Protein AF-A0A932BW17-F1 (afdb_monomer_lite)

Sequence (165 aa):
MRAAWHRPDLRADIAALPWLLRTRAFLVPLALVVVGAGALTLAPDNPAAGLFFQLMVLPPAMAPIFITGFFAKRASYLLGLIIAVIDVAGYAVFVYSALPALSVDPVTATRQQELLASAVAVGPLSGIFFAAGAAWYRRFLSYSSAQRARSRGAERPKTKRTSRS

Secondary structure (DSSP, 8-state):
-GGG-----HHHHHHTHHHHTTSHHHHHHHHHHHHHHHHHHH-TT-HHHHHHHHHHTSSS-HHHHHHHHHH-SS-HHHHHHHHHHHHHHHHHHHHHHTHHHH-SS---HHHHHHHHHHHHHHHHHHHHHHHHHHHHHHHHHHHHHHHHHHHHHHSS---------

Radius of gyration: 22.51 Å; chains: 1; bounding box: 81×25×58 Å

Structure (mmCIF, N/CA/C/O backbone):
data_AF-A0A932BW17-F1
#
_e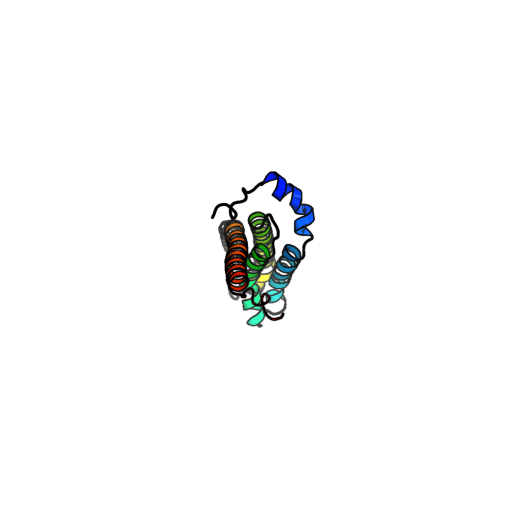ntry.id   AF-A0A932BW17-F1
#
loop_
_atom_site.group_PDB
_atom_site.id
_atom_site.type_symbol
_atom_site.label_atom_id
_atom_site.label_alt_id
_atom_site.label_comp_id
_atom_site.label_asym_id
_atom_site.label_entity_id
_atom_site.label_seq_id
_atom_site.pdbx_PDB_ins_code
_atom_site.Cartn_x
_atom_site.Cartn_y
_atom_site.Cartn_z
_atom_site.occupancy
_atom_site.B_iso_or_equiv
_atom_site.auth_seq_id
_atom_site.auth_comp_id
_atom_site.auth_asym_id
_atom_site.auth_atom_id
_atom_site.pdbx_PDB_model_num
ATOM 1 N N . MET A 1 1 ? -19.721 11.868 25.202 1.00 47.72 1 MET A N 1
ATOM 2 C CA . MET A 1 1 ? -18.658 11.566 24.209 1.00 47.72 1 MET A CA 1
ATOM 3 C C . MET A 1 1 ? -17.490 10.703 24.735 1.00 47.72 1 MET A C 1
ATOM 5 O O . MET A 1 1 ? -16.619 10.368 23.946 1.00 47.72 1 MET A O 1
ATOM 9 N N . ARG A 1 2 ? -17.446 10.267 26.010 1.00 42.88 2 ARG A N 1
ATOM 10 C CA . ARG A 1 2 ? -16.246 9.615 26.601 1.00 42.88 2 ARG A CA 1
ATOM 11 C C . ARG A 1 2 ? -15.896 8.201 26.076 1.00 42.88 2 ARG A C 1
ATOM 13 O O . ARG A 1 2 ? -14.799 7.733 26.334 1.00 42.88 2 ARG A O 1
ATOM 20 N N . ALA A 1 3 ? -16.785 7.527 25.340 1.00 48.62 3 ALA A N 1
ATOM 21 C CA . ALA A 1 3 ? -16.620 6.116 24.950 1.00 48.62 3 ALA A CA 1
ATOM 22 C C . ALA A 1 3 ? -15.826 5.860 23.646 1.00 48.62 3 ALA A C 1
ATOM 24 O O . ALA A 1 3 ? -15.599 4.705 23.304 1.00 48.62 3 ALA A O 1
ATOM 25 N N . ALA A 1 4 ? -15.435 6.901 22.900 1.00 50.28 4 ALA A N 1
ATOM 26 C CA . ALA A 1 4 ? -14.796 6.749 21.583 1.00 50.28 4 ALA A CA 1
ATOM 27 C C . ALA A 1 4 ? -13.253 6.661 21.623 1.00 50.28 4 ALA A C 1
ATOM 29 O O . ALA A 1 4 ? -12.636 6.247 20.639 1.00 50.28 4 ALA A O 1
ATOM 30 N N . TRP A 1 5 ? -12.635 7.046 22.745 1.00 46.34 5 TRP A N 1
ATOM 31 C CA . TRP A 1 5 ? -11.183 7.158 22.912 1.00 46.34 5 TRP A CA 1
ATOM 32 C C . TRP A 1 5 ? -10.613 5.982 23.717 1.00 46.34 5 TRP A C 1
ATOM 34 O O . TRP A 1 5 ? -10.457 6.056 24.933 1.00 46.34 5 TRP A O 1
ATOM 44 N N . HIS A 1 6 ? -10.270 4.900 23.021 1.00 59.03 6 HIS A N 1
ATOM 45 C CA . HIS A 1 6 ? -9.327 3.898 23.528 1.00 59.03 6 HIS A CA 1
ATOM 46 C C . HIS A 1 6 ? -7.906 4.373 23.185 1.00 59.03 6 HIS A C 1
ATOM 48 O O . HIS A 1 6 ? -7.668 4.788 22.048 1.00 59.03 6 HIS A O 1
ATOM 54 N N . ARG A 1 7 ? -6.982 4.366 24.156 1.00 65.44 7 ARG A N 1
ATOM 55 C CA . ARG A 1 7 ? -5.586 4.771 23.922 1.00 65.44 7 ARG A CA 1
ATOM 56 C C . ARG A 1 7 ? -4.899 3.758 22.981 1.00 65.44 7 ARG A C 1
ATOM 58 O O . ARG A 1 7 ? -5.223 2.575 23.058 1.00 65.44 7 ARG A O 1
ATOM 65 N N . PRO A 1 8 ? -3.979 4.178 22.091 1.00 68.75 8 PRO A N 1
ATOM 66 C CA . PRO A 1 8 ? -3.221 3.240 21.262 1.00 68.75 8 PRO A CA 1
ATOM 67 C C . PRO A 1 8 ? -2.224 2.431 22.105 1.00 68.75 8 PRO A C 1
ATOM 69 O O . PRO A 1 8 ? -1.104 2.868 22.360 1.00 68.75 8 PRO A O 1
ATOM 72 N N . ASP A 1 9 ? -2.625 1.236 22.540 1.00 82.62 9 ASP A N 1
ATOM 73 C CA . ASP A 1 9 ? -1.757 0.308 23.276 1.00 82.62 9 ASP A CA 1
ATOM 74 C C . ASP A 1 9 ? -0.761 -0.382 22.324 1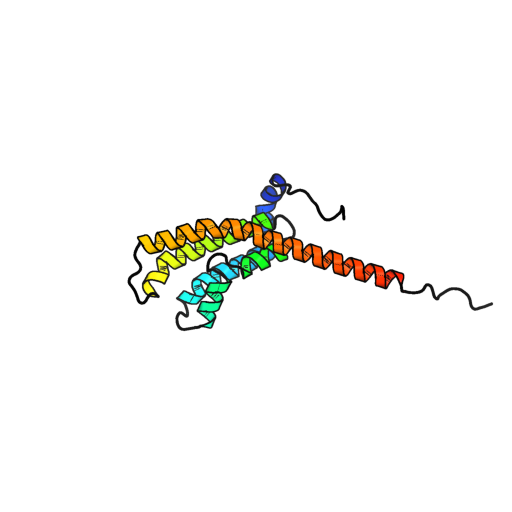.00 82.62 9 ASP A C 1
ATOM 76 O O . ASP A 1 9 ? -0.876 -1.577 22.031 1.00 82.62 9 ASP A O 1
ATOM 80 N N . LEU A 1 10 ? 0.225 0.393 21.846 1.00 82.94 10 LEU A N 1
ATOM 81 C CA . LEU A 1 10 ? 1.235 0.024 20.840 1.00 82.94 10 LEU A CA 1
ATOM 82 C C . LEU A 1 10 ? 1.839 -1.367 21.077 1.00 82.94 10 LEU A C 1
ATOM 84 O O . LEU A 1 10 ? 1.854 -2.197 20.174 1.00 82.94 10 LEU A O 1
ATOM 88 N N . ARG A 1 11 ? 2.283 -1.658 22.310 1.00 84.62 11 ARG A N 1
ATOM 89 C CA . ARG A 1 11 ? 2.881 -2.958 22.678 1.00 84.62 11 ARG A CA 1
ATOM 90 C C . ARG A 1 11 ? 1.929 -4.127 22.411 1.00 84.62 11 ARG A C 1
ATOM 92 O O . ARG A 1 11 ? 2.342 -5.149 21.873 1.00 84.62 11 ARG A O 1
ATOM 99 N N . ALA A 1 12 ? 0.651 -3.963 22.745 1.00 84.38 12 ALA A N 1
ATOM 100 C CA . ALA A 1 12 ? -0.368 -4.983 22.533 1.00 84.38 12 ALA A CA 1
ATOM 101 C C . ALA A 1 12 ? -0.894 -5.008 21.087 1.00 84.38 12 ALA A C 1
ATOM 103 O O . ALA A 1 12 ? -1.415 -6.031 20.654 1.00 84.38 12 ALA A O 1
ATOM 104 N N . ASP A 1 13 ? -0.839 -3.905 20.330 1.00 85.00 13 ASP A N 1
ATOM 105 C CA . ASP A 1 13 ? -1.143 -3.904 18.887 1.00 85.00 13 ASP A CA 1
ATOM 106 C C . ASP A 1 13 ? -0.025 -4.594 18.078 1.00 85.00 13 ASP A C 1
ATOM 108 O O . ASP A 1 13 ? -0.337 -5.424 17.226 1.00 85.00 13 ASP A O 1
ATOM 112 N N . ILE A 1 14 ? 1.250 -4.388 18.437 1.00 87.06 14 ILE A N 1
ATOM 113 C CA . ILE A 1 14 ? 2.404 -5.130 17.896 1.00 87.06 14 ILE A CA 1
ATOM 114 C C . ILE A 1 14 ? 2.309 -6.624 18.242 1.00 87.06 14 ILE A C 1
ATOM 116 O O . ILE A 1 14 ? 2.411 -7.461 17.350 1.00 87.06 14 ILE A O 1
ATOM 120 N N . ALA A 1 15 ? 2.032 -6.985 19.502 1.00 89.44 15 ALA A N 1
ATOM 121 C CA . ALA A 1 15 ? 1.870 -8.389 19.903 1.00 89.44 15 ALA A CA 1
ATOM 122 C C . ALA A 1 15 ? 0.717 -9.114 19.171 1.00 89.44 15 ALA A C 1
ATOM 124 O O . ALA A 1 15 ? 0.739 -10.335 19.031 1.00 89.44 15 ALA A O 1
ATOM 125 N N . ALA A 1 16 ? -0.280 -8.375 18.669 1.00 87.62 16 ALA A N 1
ATOM 126 C CA . ALA A 1 16 ? -1.393 -8.924 17.896 1.00 87.62 16 ALA A CA 1
ATOM 127 C C . ALA A 1 16 ? -1.093 -9.097 16.390 1.00 87.62 16 ALA A C 1
ATOM 129 O O . ALA A 1 16 ? -1.877 -9.752 15.696 1.00 87.62 16 ALA A O 1
ATOM 130 N N . LEU A 1 17 ? 0.018 -8.553 15.869 1.00 87.44 17 LEU A N 1
ATOM 131 C CA . LEU A 1 17 ? 0.379 -8.607 14.444 1.00 87.44 17 LEU A CA 1
ATOM 132 C C . LEU A 1 17 ? 0.303 -10.003 13.802 1.00 87.44 17 LEU A C 1
ATOM 134 O O . LEU A 1 17 ? -0.408 -10.124 12.803 1.00 87.44 17 LEU A O 1
ATOM 138 N N . PRO A 1 18 ? 0.944 -11.070 14.325 1.00 88.75 18 PRO A N 1
ATOM 139 C CA . PRO A 1 18 ? 0.950 -12.376 13.653 1.00 88.75 18 PRO A CA 1
ATOM 140 C C . PRO A 1 18 ? -0.444 -13.015 13.533 1.00 88.75 18 PRO A C 1
ATOM 142 O O . PRO A 1 18 ? -0.644 -13.908 12.710 1.00 88.75 18 PRO A O 1
ATOM 145 N N . TRP A 1 19 ? -1.424 -12.551 14.317 1.00 89.06 19 TRP A N 1
ATOM 146 C CA . TRP A 1 19 ? -2.831 -12.907 14.143 1.00 89.06 19 TRP A CA 1
ATOM 147 C C . TRP A 1 19 ? -3.549 -11.966 13.165 1.00 89.06 19 TRP A C 1
ATOM 149 O O . TRP A 1 19 ? -4.252 -12.435 12.272 1.00 89.06 19 TRP A O 1
ATOM 159 N N . LEU A 1 20 ? -3.344 -10.648 13.280 1.00 86.38 20 LEU A N 1
ATOM 160 C CA . LEU A 1 20 ? -3.960 -9.644 12.401 1.00 86.38 20 LEU A CA 1
ATOM 161 C C . LEU A 1 20 ? -3.591 -9.847 10.921 1.00 86.38 20 LEU A C 1
ATOM 163 O O . LEU A 1 20 ? -4.475 -9.782 10.063 1.00 86.38 20 LEU A O 1
ATOM 167 N N . LEU A 1 21 ? -2.328 -10.182 10.636 1.00 89.69 21 LEU A N 1
ATOM 168 C CA . LEU A 1 21 ? -1.809 -10.481 9.293 1.00 89.69 21 LEU A CA 1
ATOM 169 C C . LEU A 1 21 ? -2.439 -11.739 8.660 1.00 89.69 21 LEU A C 1
ATOM 171 O O . LEU A 1 21 ? -2.347 -11.936 7.454 1.00 89.69 21 LEU A O 1
ATOM 175 N N . ARG A 1 22 ? -3.119 -12.585 9.446 1.00 91.31 22 ARG A N 1
ATOM 176 C CA . ARG A 1 22 ? -3.873 -13.756 8.956 1.00 91.31 22 ARG A CA 1
ATOM 177 C C . ARG A 1 22 ? -5.363 -13.463 8.743 1.00 91.31 22 ARG A C 1
ATOM 179 O O . ARG A 1 22 ? -6.121 -14.351 8.360 1.00 91.31 22 ARG A O 1
ATOM 186 N N . THR A 1 23 ? -5.823 -12.236 9.002 1.00 91.44 23 THR A N 1
ATOM 187 C CA . THR A 1 23 ? -7.237 -11.869 8.832 1.00 91.44 23 THR A CA 1
ATOM 188 C C . THR A 1 23 ? -7.546 -11.433 7.399 1.00 91.44 23 THR A C 1
ATOM 190 O O . THR A 1 23 ? -6.739 -10.776 6.744 1.00 91.44 23 THR A O 1
ATOM 193 N N . ARG A 1 24 ? -8.771 -11.709 6.923 1.00 89.69 24 ARG A N 1
ATOM 194 C CA . ARG A 1 24 ? -9.253 -11.247 5.602 1.00 89.69 24 ARG A CA 1
ATOM 195 C C . ARG A 1 24 ? -9.164 -9.722 5.421 1.00 89.69 24 ARG A C 1
ATOM 197 O O . ARG A 1 24 ? -8.998 -9.265 4.299 1.00 89.69 24 ARG A O 1
ATOM 204 N N . ALA A 1 25 ? -9.230 -8.957 6.516 1.00 87.19 25 ALA A N 1
ATOM 205 C CA . ALA A 1 25 ? -9.086 -7.499 6.522 1.00 87.19 25 ALA A CA 1
ATOM 206 C C . ALA A 1 25 ? -7.673 -7.010 6.146 1.00 87.19 25 ALA A C 1
ATOM 208 O O . ALA A 1 25 ? -7.525 -5.843 5.812 1.00 87.19 25 ALA A O 1
ATOM 209 N N . PHE A 1 26 ? -6.663 -7.883 6.195 1.00 91.06 26 PHE A N 1
ATOM 210 C CA . PHE A 1 26 ? -5.319 -7.630 5.673 1.00 91.06 26 PHE A CA 1
ATOM 211 C C . PHE A 1 26 ? -5.077 -8.398 4.363 1.00 91.06 26 PHE A C 1
ATOM 213 O O . PHE A 1 26 ? -4.612 -7.822 3.386 1.00 91.06 26 PHE A O 1
ATOM 220 N N . LEU A 1 27 ? -5.455 -9.682 4.312 1.00 92.75 27 LEU A N 1
ATOM 221 C CA . LEU A 1 27 ? -5.169 -10.557 3.168 1.00 92.75 27 LEU A CA 1
ATOM 222 C C . LEU A 1 27 ? -5.869 -10.137 1.863 1.00 92.75 27 LEU A C 1
ATOM 224 O O . LEU A 1 27 ? -5.294 -10.326 0.796 1.00 92.75 27 LEU A O 1
ATOM 228 N N . VAL A 1 28 ? -7.080 -9.566 1.919 1.00 93.69 28 VAL A N 1
ATOM 229 C CA . VAL A 1 28 ? -7.772 -9.086 0.705 1.00 93.69 28 VAL A CA 1
ATOM 230 C C . VAL A 1 28 ? -7.107 -7.813 0.153 1.00 93.69 28 VAL A C 1
ATOM 232 O O . VAL A 1 28 ? -6.743 -7.822 -1.019 1.00 93.69 28 VAL A O 1
ATOM 235 N N . PRO A 1 29 ? -6.850 -6.760 0.956 1.00 91.44 29 PRO A N 1
ATOM 236 C CA . PRO A 1 29 ? -5.998 -5.638 0.551 1.00 91.44 29 PRO A CA 1
ATOM 237 C C . PRO A 1 29 ? -4.616 -6.038 0.023 1.00 91.44 29 PRO A C 1
ATOM 239 O O . PRO A 1 29 ? -4.206 -5.531 -1.014 1.00 91.44 29 PRO A O 1
ATOM 242 N N . LEU A 1 30 ? -3.929 -6.980 0.678 1.00 92.88 30 LEU A N 1
ATOM 243 C CA . LEU A 1 30 ? -2.644 -7.506 0.207 1.00 92.88 30 LEU A CA 1
ATOM 244 C C . LEU A 1 30 ? -2.762 -8.128 -1.193 1.00 92.88 30 LEU A C 1
ATOM 246 O O . LEU A 1 30 ? -1.957 -7.825 -2.070 1.00 92.88 30 LEU A O 1
ATOM 250 N N . ALA A 1 31 ? -3.779 -8.963 -1.423 1.00 93.38 31 ALA A N 1
ATOM 251 C CA . ALA A 1 31 ? -4.025 -9.552 -2.736 1.00 93.38 31 ALA A CA 1
ATOM 252 C C . ALA A 1 31 ? -4.344 -8.487 -3.802 1.00 93.38 31 ALA A C 1
ATOM 254 O O . ALA A 1 31 ? -3.896 -8.623 -4.936 1.00 93.38 31 ALA A O 1
ATOM 255 N N . LEU A 1 32 ? -5.060 -7.412 -3.448 1.00 93.19 32 LEU A N 1
ATOM 256 C CA . LEU A 1 32 ? -5.338 -6.298 -4.363 1.00 93.19 32 LEU A CA 1
ATOM 257 C C . LEU A 1 32 ? -4.067 -5.537 -4.772 1.00 93.19 32 LEU A C 1
ATOM 259 O O . LEU A 1 32 ? -3.920 -5.245 -5.954 1.00 93.19 32 LEU A O 1
ATOM 263 N N . VAL A 1 33 ? -3.135 -5.281 -3.845 1.00 91.56 33 VAL A N 1
ATOM 264 C CA . VAL A 1 33 ? -1.819 -4.681 -4.161 1.00 91.56 33 VAL A CA 1
ATOM 265 C C . VAL A 1 33 ? -1.022 -5.599 -5.097 1.00 91.56 33 VAL A C 1
ATOM 267 O O . VAL A 1 33 ? -0.543 -5.164 -6.141 1.00 91.56 33 VAL A O 1
ATOM 270 N N . VAL A 1 34 ? -0.924 -6.895 -4.776 1.00 90.69 34 VAL A N 1
ATOM 271 C CA . VAL A 1 34 ? -0.151 -7.863 -5.580 1.00 90.69 34 VAL A CA 1
ATOM 272 C C . VAL A 1 34 ? -0.730 -8.034 -6.990 1.00 90.69 34 VAL A C 1
ATOM 274 O O . VAL A 1 34 ? 0.017 -8.000 -7.966 1.00 90.69 34 VAL A O 1
ATOM 277 N N . VAL A 1 35 ? -2.054 -8.171 -7.123 1.00 91.44 35 VAL A N 1
ATOM 278 C CA . VAL A 1 35 ? -2.718 -8.251 -8.437 1.00 91.44 35 VAL A CA 1
ATOM 279 C C . VAL A 1 35 ? -2.619 -6.917 -9.178 1.00 91.44 35 VAL A C 1
ATOM 281 O O . VAL A 1 35 ? -2.405 -6.914 -10.385 1.00 91.44 35 VAL A O 1
ATOM 284 N N . GLY A 1 36 ? -2.710 -5.784 -8.474 1.00 88.44 36 GLY A N 1
ATOM 285 C CA . GLY A 1 36 ? -2.552 -4.453 -9.058 1.00 88.44 36 GLY A CA 1
ATOM 286 C C . GLY A 1 36 ? -1.182 -4.249 -9.698 1.00 88.44 36 GLY A C 1
ATOM 287 O O . GLY A 1 36 ? -1.109 -3.743 -10.813 1.00 88.44 36 GLY A O 1
ATOM 288 N N . ALA A 1 37 ? -0.115 -4.725 -9.049 1.00 86.50 37 ALA A N 1
ATOM 289 C CA . ALA A 1 37 ? 1.256 -4.569 -9.532 1.00 86.50 37 ALA A CA 1
ATOM 290 C C . ALA A 1 37 ? 1.509 -5.367 -10.822 1.00 86.50 37 ALA A C 1
ATOM 292 O O . ALA A 1 37 ? 2.268 -4.922 -11.679 1.00 86.50 37 ALA A O 1
ATOM 293 N N . GLY A 1 38 ? 0.840 -6.516 -10.978 1.00 85.31 38 GLY A N 1
ATOM 294 C CA . GLY A 1 38 ? 0.861 -7.316 -12.206 1.00 85.31 38 GLY A CA 1
ATOM 295 C C . GLY A 1 38 ? -0.157 -6.885 -13.271 1.00 85.31 38 GLY A C 1
ATOM 296 O O . GLY A 1 38 ? 0.019 -7.207 -14.440 1.00 85.31 38 GLY A O 1
ATOM 297 N N . ALA A 1 39 ? -1.219 -6.153 -12.918 1.00 87.88 39 ALA A N 1
ATOM 298 C CA . ALA A 1 39 ? -2.296 -5.830 -13.861 1.00 87.88 39 ALA A CA 1
ATOM 299 C C . ALA A 1 39 ? -1.792 -5.035 -15.077 1.00 87.88 39 ALA A C 1
ATOM 301 O O . ALA A 1 39 ? -2.108 -5.383 -16.214 1.00 87.88 39 ALA A O 1
ATOM 302 N N . LEU A 1 40 ? -0.970 -4.008 -14.841 1.00 85.88 40 LEU A N 1
ATOM 303 C CA . LEU A 1 40 ? -0.428 -3.155 -15.902 1.00 85.88 40 LEU A CA 1
ATOM 304 C C . LEU A 1 40 ? 0.705 -3.828 -16.700 1.00 85.88 40 LEU A C 1
ATOM 306 O O . LEU A 1 40 ? 0.972 -3.428 -17.827 1.00 85.88 40 LEU A O 1
ATOM 310 N N . THR A 1 41 ? 1.348 -4.867 -16.155 1.00 86.31 41 THR A N 1
ATOM 311 C CA . THR A 1 41 ? 2.391 -5.630 -16.868 1.00 86.31 41 THR A CA 1
ATOM 312 C C . THR A 1 41 ? 1.807 -6.745 -17.738 1.00 86.31 41 THR A C 1
ATOM 314 O O . THR A 1 41 ? 2.399 -7.102 -18.751 1.00 86.31 41 THR A O 1
ATOM 317 N N . LEU A 1 42 ? 0.631 -7.267 -17.370 1.00 88.38 42 LEU A N 1
ATOM 318 C CA . LEU A 1 42 ? -0.102 -8.293 -18.118 1.00 88.38 42 LEU A CA 1
ATOM 319 C C . LEU A 1 42 ? -1.039 -7.720 -19.194 1.00 88.38 42 LEU A C 1
ATOM 321 O O . LEU A 1 42 ? -1.389 -8.436 -20.129 1.00 88.38 42 LEU A O 1
ATOM 325 N N . ALA A 1 43 ? -1.479 -6.465 -19.057 1.00 89.62 43 ALA A N 1
ATOM 326 C CA . ALA A 1 43 ? -2.412 -5.820 -19.983 1.00 89.62 43 ALA A CA 1
ATOM 327 C C . ALA A 1 43 ? -2.129 -4.306 -20.132 1.00 89.62 43 ALA A C 1
ATOM 329 O O . ALA A 1 43 ? -2.964 -3.493 -19.726 1.00 89.62 43 ALA A O 1
ATOM 330 N N . PRO A 1 44 ? -0.969 -3.906 -20.690 1.00 86.81 44 PRO A N 1
ATOM 331 C CA . PRO A 1 44 ? -0.538 -2.505 -20.727 1.00 86.81 44 PRO A CA 1
ATOM 332 C C . PRO A 1 44 ? -1.484 -1.589 -21.516 1.00 86.81 44 PRO A C 1
ATOM 334 O O . PRO A 1 44 ? -1.805 -0.498 -21.051 1.00 86.81 44 PRO A O 1
ATOM 337 N N . ASP A 1 45 ? -2.009 -2.055 -22.652 1.00 88.94 45 ASP A N 1
ATOM 338 C CA . ASP A 1 45 ? -2.921 -1.286 -23.515 1.00 88.94 45 ASP A CA 1
ATOM 339 C C . ASP A 1 45 ? -4.355 -1.174 -22.960 1.00 88.94 45 ASP A C 1
ATOM 341 O O . ASP A 1 45 ? -5.220 -0.533 -23.560 1.00 88.94 45 ASP A O 1
ATOM 345 N N . ASN A 1 46 ? -4.652 -1.820 -21.826 1.00 91.75 46 ASN A N 1
ATOM 346 C CA . ASN A 1 46 ? -5.988 -1.834 -21.246 1.00 91.75 46 ASN A CA 1
ATOM 347 C C . ASN A 1 46 ? -6.168 -0.665 -20.253 1.00 91.75 46 ASN A C 1
ATOM 349 O O . ASN A 1 46 ? -5.600 -0.703 -19.156 1.00 91.75 46 ASN A O 1
ATOM 353 N N . PRO A 1 47 ? -7.028 0.336 -20.535 1.00 90.00 47 PRO A N 1
ATOM 354 C CA . PRO A 1 47 ? -7.232 1.467 -19.628 1.00 90.00 47 PRO A CA 1
ATOM 355 C C . PRO A 1 47 ? -7.792 1.047 -18.259 1.00 90.00 47 PRO A C 1
ATOM 357 O O . PRO A 1 47 ? -7.539 1.720 -17.259 1.00 90.00 47 PRO A O 1
ATOM 360 N N . ALA A 1 48 ? -8.494 -0.090 -18.168 1.00 92.00 48 ALA A N 1
ATOM 361 C CA . ALA A 1 48 ? -8.938 -0.634 -16.887 1.00 92.00 48 ALA A CA 1
ATOM 362 C C . ALA A 1 48 ? -7.768 -1.166 -16.037 1.00 92.00 48 ALA A C 1
ATOM 364 O O . ALA A 1 48 ? -7.827 -1.069 -14.813 1.00 92.00 48 ALA A O 1
ATOM 365 N N . ALA A 1 49 ? -6.696 -1.675 -16.655 1.00 89.69 49 ALA A N 1
ATOM 366 C CA . ALA A 1 49 ? -5.488 -2.097 -15.945 1.00 89.69 49 ALA A CA 1
ATOM 367 C C . ALA A 1 49 ? -4.704 -0.890 -15.409 1.00 89.69 49 ALA A C 1
ATOM 369 O O . ALA A 1 49 ? -4.286 -0.907 -14.251 1.00 89.69 49 ALA A O 1
ATOM 370 N N . GLY A 1 50 ? -4.597 0.188 -16.197 1.00 89.69 50 GLY A N 1
ATOM 371 C CA . GLY A 1 50 ? -4.030 1.467 -15.750 1.00 89.69 50 GLY A CA 1
ATOM 372 C C . GLY A 1 50 ? -4.788 2.067 -14.560 1.00 89.69 50 GLY A C 1
ATOM 373 O O . GLY A 1 50 ? -4.183 2.373 -13.534 1.00 89.69 50 GLY A O 1
ATOM 374 N N . LEU A 1 51 ? -6.123 2.146 -14.644 1.00 90.75 51 LEU A N 1
ATOM 375 C CA . LEU A 1 51 ? -6.968 2.600 -13.530 1.00 90.75 51 LEU A CA 1
ATOM 376 C C . LEU A 1 51 ? -6.856 1.689 -12.296 1.00 90.75 51 LEU A C 1
ATOM 378 O O . LEU A 1 51 ? -6.821 2.180 -11.168 1.00 90.75 51 LEU A O 1
ATOM 382 N N . PHE A 1 52 ? -6.782 0.369 -12.482 1.00 91.56 52 PHE A N 1
ATOM 383 C CA . PHE A 1 52 ? -6.644 -0.573 -11.371 1.00 91.56 52 PHE A CA 1
ATOM 384 C C . PHE A 1 52 ? -5.279 -0.442 -10.681 1.00 91.56 52 PHE A C 1
ATOM 386 O O . PHE A 1 52 ? -5.232 -0.335 -9.457 1.00 91.56 52 PHE A O 1
ATOM 393 N N . PHE A 1 53 ? -4.183 -0.342 -11.439 1.00 91.12 53 PHE A N 1
ATOM 394 C CA . PHE A 1 53 ? -2.853 -0.031 -10.905 1.00 91.12 53 PHE A CA 1
ATOM 395 C C . PHE A 1 53 ? -2.856 1.305 -10.142 1.00 91.12 53 PHE A C 1
ATOM 397 O O . PHE A 1 53 ? -2.379 1.374 -9.009 1.00 91.12 53 PHE A O 1
ATOM 404 N N . GLN A 1 54 ? -3.474 2.350 -10.702 1.00 90.69 54 GLN A N 1
ATOM 405 C CA . GLN A 1 54 ? -3.550 3.670 -10.072 1.00 90.69 54 GLN A CA 1
ATOM 406 C C . GLN A 1 54 ? -4.332 3.679 -8.743 1.00 90.69 54 GLN A C 1
ATOM 408 O O . GLN A 1 54 ? -4.018 4.467 -7.856 1.00 90.69 54 GLN A O 1
ATOM 413 N N . LEU A 1 55 ? -5.328 2.803 -8.577 1.00 90.06 55 LEU A N 1
ATOM 414 C CA . LEU A 1 55 ? -6.129 2.702 -7.348 1.00 90.06 55 LEU A CA 1
ATOM 415 C C . LEU A 1 55 ? -5.557 1.723 -6.305 1.00 90.06 55 LEU A C 1
ATOM 417 O O . LEU A 1 55 ? -5.911 1.825 -5.124 1.00 90.06 55 LEU A O 1
ATOM 421 N N . MET A 1 56 ? -4.721 0.770 -6.735 1.00 91.56 56 MET A N 1
ATOM 422 C CA . MET A 1 56 ? -4.268 -0.368 -5.923 1.00 91.56 56 MET A CA 1
ATOM 423 C C . MET A 1 56 ? -2.756 -0.415 -5.658 1.00 91.56 56 MET A C 1
ATOM 425 O O . MET A 1 56 ? -2.373 -1.169 -4.767 1.00 91.56 56 MET A O 1
ATOM 429 N N . VAL A 1 57 ? -1.921 0.326 -6.406 1.00 89.06 57 VAL A N 1
ATOM 430 C CA . VAL A 1 57 ? -0.439 0.283 -6.309 1.00 89.06 57 VAL A CA 1
ATOM 431 C C . VAL A 1 57 ? 0.270 1.629 -6.511 1.00 89.06 57 VAL A C 1
ATOM 433 O O . VAL A 1 57 ? 1.396 1.792 -6.050 1.00 89.06 57 VAL A O 1
ATOM 436 N N . LEU A 1 58 ? -0.317 2.612 -7.205 1.00 87.94 58 LEU A N 1
ATOM 437 C CA . LEU A 1 58 ? 0.344 3.918 -7.331 1.00 87.94 58 LEU A CA 1
ATOM 438 C C . LEU A 1 58 ? 0.349 4.628 -5.959 1.00 87.94 58 LEU A C 1
ATOM 440 O O . LEU A 1 58 ? -0.736 4.943 -5.464 1.00 87.94 58 LEU A O 1
ATOM 444 N N . PRO A 1 59 ? 1.512 4.902 -5.328 1.00 85.25 59 PRO A N 1
ATOM 445 C CA . PRO A 1 59 ? 1.510 5.259 -3.914 1.00 85.25 59 PRO A CA 1
ATOM 446 C C . PRO A 1 59 ? 0.915 6.654 -3.646 1.00 85.25 59 PRO A C 1
ATOM 448 O O . PRO A 1 59 ? 1.342 7.630 -4.269 1.00 85.25 59 PRO A O 1
ATOM 451 N N . PRO A 1 60 ? -0.005 6.794 -2.672 1.00 83.88 60 PRO A N 1
ATOM 452 C CA . PRO A 1 60 ? -0.551 5.729 -1.830 1.00 83.88 60 PRO A CA 1
ATOM 453 C C . PRO A 1 60 ? -1.685 4.940 -2.497 1.00 83.88 60 PRO A C 1
ATOM 455 O O . PRO A 1 60 ? -2.678 5.533 -2.922 1.00 83.88 60 PRO A O 1
ATOM 458 N N . ALA A 1 61 ? -1.616 3.605 -2.442 1.00 87.12 61 ALA A N 1
ATOM 459 C CA . ALA A 1 61 ? -2.698 2.700 -2.833 1.00 87.12 61 ALA A CA 1
ATOM 460 C C . ALA A 1 61 ? -3.961 2.895 -1.976 1.00 87.12 61 ALA A C 1
ATOM 462 O O . ALA A 1 61 ? -4.209 2.203 -0.979 1.00 87.12 61 ALA A O 1
ATOM 463 N N . MET A 1 62 ? -4.783 3.867 -2.372 1.00 87.00 62 MET A N 1
ATOM 464 C CA . MET A 1 62 ? -5.906 4.350 -1.576 1.00 87.00 62 MET A CA 1
ATOM 465 C C . MET A 1 62 ? -6.881 3.226 -1.227 1.00 87.00 62 MET A C 1
ATOM 467 O O . MET A 1 62 ? -7.250 3.080 -0.061 1.00 87.00 62 MET A O 1
ATOM 471 N N . ALA A 1 63 ? -7.293 2.412 -2.204 1.00 90.38 63 ALA A N 1
ATOM 472 C CA . ALA A 1 63 ? -8.326 1.406 -1.978 1.00 90.38 63 ALA A CA 1
ATOM 473 C C . ALA A 1 63 ? -7.874 0.292 -1.004 1.00 90.38 63 ALA A C 1
ATOM 475 O O . ALA A 1 63 ? -8.585 0.076 -0.017 1.00 90.38 63 ALA A O 1
ATOM 476 N N . PRO A 1 64 ? -6.701 -0.359 -1.159 1.00 89.81 64 PRO A N 1
ATOM 477 C CA . PRO A 1 64 ? -6.180 -1.304 -0.168 1.00 89.81 64 PRO A CA 1
ATOM 478 C C . PRO A 1 64 ? -6.042 -0.701 1.236 1.00 89.81 64 PRO A C 1
ATOM 480 O O . PRO A 1 64 ? -6.465 -1.325 2.214 1.00 89.81 64 PRO A O 1
ATOM 483 N N . ILE A 1 65 ? -5.524 0.525 1.357 1.00 91.00 65 ILE A N 1
ATOM 484 C CA . ILE A 1 65 ? -5.347 1.210 2.648 1.00 91.00 65 ILE A CA 1
ATOM 485 C C . ILE A 1 65 ? -6.711 1.501 3.310 1.00 91.00 65 ILE A C 1
ATOM 487 O O . ILE A 1 65 ? -6.900 1.197 4.494 1.00 91.00 65 ILE A O 1
ATOM 491 N N . PHE A 1 66 ? -7.695 2.012 2.558 1.00 90.56 66 PHE A N 1
ATOM 492 C CA . PHE A 1 66 ? -9.049 2.277 3.064 1.00 90.56 66 PHE A CA 1
ATOM 493 C C . PHE A 1 66 ? -9.792 0.994 3.459 1.00 90.56 66 PHE A C 1
ATOM 495 O O . PHE A 1 66 ? -10.374 0.948 4.546 1.00 90.56 66 PHE A O 1
ATOM 502 N N . ILE A 1 67 ? -9.748 -0.061 2.634 1.00 90.94 67 ILE A N 1
ATOM 503 C CA . ILE A 1 67 ? -10.364 -1.365 2.942 1.00 90.94 67 ILE A CA 1
ATOM 504 C C . ILE A 1 67 ? -9.747 -1.938 4.226 1.00 90.94 67 ILE A C 1
ATOM 506 O O . ILE A 1 67 ? -10.480 -2.350 5.131 1.00 90.94 67 ILE A O 1
ATOM 510 N N . THR A 1 68 ? -8.417 -1.892 4.350 1.00 90.50 68 THR A N 1
ATOM 511 C CA . THR A 1 68 ? -7.699 -2.346 5.550 1.00 90.50 68 THR A CA 1
ATOM 512 C C . THR A 1 68 ? -8.158 -1.593 6.789 1.00 90.50 68 THR 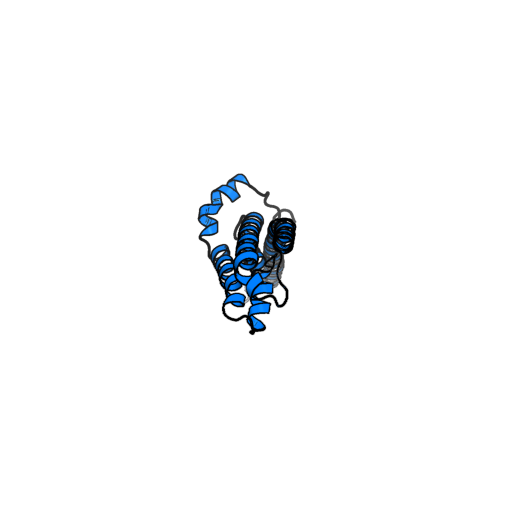A C 1
ATOM 514 O O . THR A 1 68 ? -8.611 -2.205 7.757 1.00 90.50 68 THR A O 1
ATOM 517 N N . GLY A 1 69 ? -8.091 -0.259 6.767 1.00 88.25 69 GLY A N 1
ATOM 518 C CA . GLY A 1 69 ? -8.467 0.565 7.912 1.00 88.25 69 GLY A CA 1
ATOM 519 C C . GLY A 1 69 ? -9.938 0.424 8.302 1.00 88.25 69 GLY A C 1
ATOM 520 O O . GLY A 1 69 ? -10.262 0.391 9.490 1.00 88.25 69 GLY A O 1
ATOM 521 N N . PHE A 1 70 ? -10.833 0.275 7.321 1.00 89.25 70 PHE A N 1
ATOM 522 C CA . PHE A 1 70 ? -12.254 0.072 7.576 1.00 89.25 70 PHE A CA 1
ATOM 523 C C . PHE A 1 70 ? -12.512 -1.287 8.237 1.00 89.25 70 PHE A C 1
ATOM 525 O O . PHE A 1 70 ? -13.138 -1.333 9.294 1.00 89.25 70 PHE A O 1
ATOM 532 N N . PHE A 1 71 ? -12.011 -2.398 7.688 1.00 89.00 71 PHE A N 1
ATOM 533 C CA . PHE A 1 71 ? -12.297 -3.737 8.226 1.00 89.00 71 PHE A CA 1
ATOM 534 C C . PHE A 1 71 ? -11.397 -4.167 9.400 1.00 89.00 71 PHE A C 1
ATOM 536 O O . PHE A 1 71 ? -11.730 -5.131 10.098 1.00 89.00 71 PHE A O 1
ATOM 543 N N . ALA A 1 72 ? -10.308 -3.447 9.687 1.00 86.44 72 ALA A N 1
ATOM 544 C CA . ALA A 1 72 ? -9.446 -3.697 10.840 1.00 86.44 72 ALA A CA 1
ATOM 545 C C . ALA A 1 72 ? -10.233 -3.670 12.164 1.00 86.44 72 ALA A C 1
ATOM 547 O O . ALA A 1 72 ? -10.860 -2.672 12.537 1.00 86.44 72 ALA A O 1
ATOM 548 N N . LYS A 1 73 ? -10.173 -4.777 12.919 1.00 77.62 73 LYS A N 1
ATOM 549 C CA . LYS A 1 73 ? -10.787 -4.888 14.256 1.00 77.62 73 LYS A CA 1
ATOM 550 C C . LYS A 1 73 ? -10.038 -4.052 15.305 1.00 77.62 73 LYS A C 1
ATOM 552 O O . LYS A 1 73 ? -10.671 -3.471 16.183 1.00 77.62 73 LYS A O 1
ATOM 557 N N . ARG A 1 74 ? -8.708 -3.996 15.191 1.00 80.56 74 ARG A N 1
ATOM 558 C CA . ARG A 1 74 ? -7.736 -3.333 16.080 1.00 80.56 74 ARG A CA 1
ATOM 559 C C . ARG A 1 74 ? -6.493 -2.946 15.248 1.00 80.56 74 ARG A C 1
ATOM 561 O O . ARG A 1 74 ? -6.406 -3.398 14.108 1.00 80.56 74 ARG A O 1
ATOM 568 N N . ALA A 1 75 ? -5.587 -2.110 15.766 1.00 83.94 75 ALA A N 1
ATOM 569 C CA . ALA A 1 75 ? -4.345 -1.704 15.091 1.00 83.94 75 ALA A CA 1
ATOM 570 C C . ALA A 1 75 ? -4.493 -1.137 13.654 1.00 83.94 75 ALA A C 1
ATOM 572 O O . ALA A 1 75 ? -3.642 -1.379 12.802 1.00 83.94 75 ALA A O 1
ATOM 573 N N . SER A 1 76 ? -5.564 -0.396 13.337 1.00 87.25 76 SER A N 1
ATOM 574 C CA . SER A 1 76 ? -5.840 0.046 11.952 1.00 87.25 76 SER A CA 1
ATOM 575 C C . SER A 1 76 ? -4.737 0.928 11.352 1.00 87.25 76 SER A C 1
ATOM 577 O O . SER A 1 76 ? -4.406 0.775 10.184 1.00 87.25 76 SER A O 1
ATOM 579 N N . TYR A 1 77 ? -4.136 1.799 12.164 1.00 87.81 77 TYR A N 1
ATOM 580 C CA . TYR A 1 77 ? -2.981 2.631 11.807 1.00 87.81 77 TYR A CA 1
ATOM 581 C C . TYR A 1 7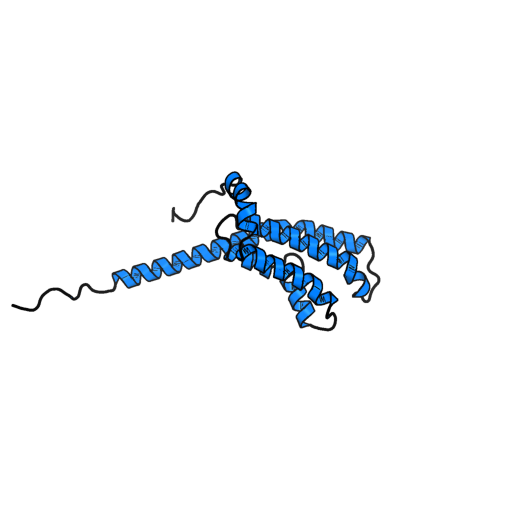7 ? -1.738 1.783 11.470 1.00 87.81 77 TYR A C 1
ATOM 583 O O . TYR A 1 77 ? -1.036 2.065 10.504 1.00 87.81 77 TYR A O 1
ATOM 591 N N . LEU A 1 78 ? -1.503 0.708 12.231 1.00 88.19 78 LEU A N 1
ATOM 592 C CA . LEU A 1 78 ? -0.377 -0.213 12.066 1.00 88.19 78 LEU A CA 1
ATOM 593 C C . LEU A 1 78 ? -0.552 -1.092 10.820 1.00 88.19 78 LEU A C 1
ATOM 595 O O . LEU A 1 78 ? 0.396 -1.307 10.074 1.00 88.19 78 LEU A O 1
ATOM 599 N N . LEU A 1 79 ? -1.774 -1.565 10.562 1.00 89.62 79 LEU A N 1
ATOM 600 C CA . LEU A 1 79 ? -2.087 -2.319 9.348 1.00 89.62 79 LEU A CA 1
ATOM 601 C C . LEU A 1 79 ? -2.055 -1.428 8.098 1.00 89.62 79 LEU A C 1
ATOM 603 O O . LEU A 1 79 ? -1.555 -1.869 7.071 1.00 89.62 79 LEU A O 1
ATOM 607 N N . GLY A 1 80 ? -2.507 -0.172 8.191 1.00 90.31 80 GLY A N 1
ATOM 608 C CA . GLY A 1 80 ? -2.357 0.818 7.120 1.00 90.31 80 GLY A CA 1
ATOM 609 C C . GLY A 1 80 ? -0.899 1.116 6.777 1.00 90.31 80 GLY A C 1
ATOM 610 O O . GLY A 1 80 ? -0.549 1.143 5.601 1.00 90.31 80 GLY A O 1
ATOM 611 N N . LEU A 1 81 ? -0.038 1.253 7.793 1.00 91.75 81 LEU A N 1
ATOM 612 C CA . LEU A 1 81 ? 1.411 1.370 7.614 1.00 91.75 81 LEU A CA 1
ATOM 613 C C . LEU A 1 81 ? 1.997 0.148 6.892 1.00 91.75 81 LEU A C 1
ATOM 615 O O . LEU A 1 81 ? 2.728 0.308 5.923 1.00 91.75 81 LEU A O 1
ATOM 619 N N . ILE A 1 82 ? 1.671 -1.068 7.341 1.00 91.94 82 ILE A N 1
ATOM 620 C CA . ILE A 1 82 ? 2.209 -2.302 6.744 1.00 91.94 82 ILE A CA 1
ATOM 621 C C . ILE A 1 82 ? 1.744 -2.458 5.291 1.00 91.94 82 ILE A C 1
ATOM 623 O O . ILE A 1 82 ? 2.557 -2.785 4.433 1.00 91.94 82 ILE A O 1
ATOM 627 N N . ILE A 1 83 ? 0.471 -2.172 4.996 1.00 92.56 83 ILE A N 1
ATOM 628 C CA . ILE A 1 83 ? -0.039 -2.156 3.618 1.00 92.56 83 ILE A CA 1
ATOM 629 C C . ILE A 1 83 ? 0.712 -1.124 2.778 1.00 92.56 83 ILE A C 1
ATOM 631 O O . ILE A 1 83 ? 1.158 -1.475 1.697 1.00 92.56 83 ILE A O 1
ATOM 635 N N . ALA A 1 84 ? 0.927 0.096 3.276 1.00 92.75 84 ALA A N 1
ATOM 636 C CA . ALA A 1 84 ? 1.641 1.134 2.534 1.00 92.75 84 ALA A CA 1
ATOM 637 C C . ALA A 1 84 ? 3.147 0.851 2.344 1.00 92.75 84 ALA A C 1
ATOM 639 O O . ALA A 1 84 ? 3.741 1.300 1.370 1.00 92.75 84 ALA A O 1
ATOM 640 N N . VAL A 1 85 ? 3.784 0.084 3.234 1.00 93.31 85 VAL A N 1
ATOM 641 C CA . VAL A 1 85 ? 5.165 -0.396 3.028 1.00 93.31 85 VAL A CA 1
ATOM 642 C C . VAL A 1 85 ? 5.211 -1.499 1.964 1.00 93.31 85 VAL A C 1
ATOM 644 O O . VAL A 1 85 ? 6.118 -1.509 1.135 1.00 93.31 85 VAL A O 1
ATOM 647 N N . ILE A 1 86 ? 4.225 -2.402 1.944 1.00 92.69 86 ILE A N 1
ATOM 648 C CA . ILE A 1 86 ? 4.097 -3.441 0.908 1.00 92.69 86 ILE A CA 1
ATOM 649 C C . ILE A 1 86 ? 3.733 -2.825 -0.454 1.00 92.69 86 ILE A C 1
ATOM 651 O O . ILE A 1 86 ? 4.257 -3.257 -1.474 1.00 92.69 86 ILE A O 1
ATOM 655 N N . ASP A 1 87 ? 2.890 -1.794 -0.459 1.00 92.69 87 ASP A N 1
ATOM 656 C CA . ASP A 1 87 ? 2.534 -0.964 -1.614 1.00 92.69 87 ASP A CA 1
ATOM 657 C C . ASP A 1 87 ? 3.777 -0.327 -2.248 1.00 92.69 87 ASP A C 1
ATOM 659 O O . ASP A 1 87 ? 4.106 -0.604 -3.398 1.00 92.69 87 ASP A O 1
ATOM 663 N N . VAL A 1 88 ? 4.565 0.409 -1.454 1.00 93.69 88 VAL A N 1
ATOM 664 C CA . VAL A 1 88 ? 5.841 0.996 -1.895 1.00 93.69 88 VAL A CA 1
ATOM 665 C C . VAL A 1 88 ? 6.826 -0.071 -2.399 1.00 93.69 88 VAL A C 1
ATOM 667 O O . VAL A 1 88 ? 7.547 0.183 -3.362 1.00 93.69 88 VAL A O 1
ATOM 670 N N . ALA A 1 89 ? 6.839 -1.277 -1.819 1.00 93.00 89 ALA A N 1
ATOM 671 C CA . ALA A 1 89 ? 7.656 -2.386 -2.318 1.00 93.00 89 ALA A CA 1
ATOM 672 C C . ALA A 1 89 ? 7.143 -2.957 -3.659 1.00 93.00 89 ALA A C 1
ATOM 674 O O . ALA A 1 89 ? 7.945 -3.232 -4.550 1.00 93.00 89 ALA A O 1
ATOM 675 N N . GLY A 1 90 ? 5.825 -3.095 -3.839 1.00 90.94 90 GLY A N 1
ATOM 676 C CA . GLY A 1 90 ? 5.212 -3.504 -5.108 1.00 90.94 90 GLY A CA 1
ATOM 677 C C . GLY A 1 90 ? 5.436 -2.475 -6.218 1.00 90.94 90 GLY A C 1
ATOM 678 O O . GLY A 1 90 ? 5.819 -2.831 -7.333 1.00 90.94 90 GLY A O 1
ATOM 679 N N . TYR A 1 91 ? 5.307 -1.190 -5.886 1.00 93.00 91 TYR A N 1
ATOM 680 C CA . TYR A 1 91 ? 5.648 -0.082 -6.770 1.00 93.00 91 TYR A CA 1
ATOM 681 C C . TYR A 1 91 ? 7.146 -0.059 -7.116 1.00 93.00 91 TYR A C 1
ATOM 683 O O . TYR A 1 91 ? 7.494 0.138 -8.276 1.00 93.00 91 TYR A O 1
ATOM 691 N N . ALA A 1 92 ? 8.044 -0.354 -6.166 1.00 93.38 92 ALA A N 1
ATOM 692 C CA . ALA A 1 92 ? 9.477 -0.500 -6.440 1.00 93.38 92 ALA A CA 1
ATOM 693 C C . ALA A 1 92 ? 9.785 -1.640 -7.423 1.00 93.38 92 ALA A C 1
ATOM 695 O O . ALA A 1 92 ? 10.576 -1.450 -8.349 1.00 93.38 92 ALA A O 1
ATOM 696 N N . VAL A 1 93 ? 9.120 -2.793 -7.284 1.00 91.69 93 VAL A N 1
ATOM 697 C CA . VAL A 1 93 ? 9.226 -3.887 -8.264 1.00 91.69 93 VAL A CA 1
ATOM 698 C C . VAL A 1 93 ? 8.742 -3.427 -9.642 1.00 91.69 93 VAL A C 1
ATOM 700 O O . VAL A 1 93 ? 9.443 -3.656 -10.626 1.00 91.69 93 VAL A O 1
ATOM 703 N N . PHE A 1 94 ? 7.608 -2.726 -9.736 1.00 91.50 94 PHE A N 1
ATOM 704 C CA . PHE A 1 94 ? 7.104 -2.186 -11.006 1.00 91.50 94 PHE A CA 1
ATOM 705 C C . PHE A 1 94 ? 8.071 -1.171 -11.653 1.00 91.50 94 PHE A C 1
ATOM 707 O O . PHE A 1 94 ? 8.399 -1.302 -12.834 1.00 91.50 94 PHE A O 1
ATOM 714 N N . VAL A 1 95 ? 8.572 -0.198 -10.882 1.00 93.00 95 VAL A N 1
ATOM 715 C CA . VAL A 1 95 ? 9.478 0.871 -11.351 1.00 93.00 95 VAL A CA 1
ATOM 716 C C . VAL A 1 95 ? 10.798 0.319 -11.898 1.00 93.00 95 VAL A C 1
ATOM 718 O O . VAL A 1 95 ? 11.334 0.882 -12.854 1.00 93.00 95 VAL A O 1
ATOM 721 N N . TYR A 1 96 ? 11.312 -0.782 -11.340 1.00 92.12 96 TYR A N 1
ATOM 722 C CA . TYR A 1 96 ? 12.543 -1.412 -11.828 1.00 92.12 96 TYR A CA 1
ATOM 723 C C . TYR A 1 96 ? 12.335 -2.476 -12.913 1.00 92.12 96 TYR A C 1
ATOM 725 O O . TYR A 1 96 ? 13.183 -2.581 -13.795 1.00 92.12 96 TYR A O 1
ATOM 733 N N . SER A 1 97 ? 11.249 -3.258 -12.876 1.00 89.94 97 SER A N 1
ATOM 734 C CA . SER A 1 97 ? 11.067 -4.402 -13.793 1.00 89.94 97 SER A CA 1
ATOM 735 C C . SER A 1 97 ? 10.207 -4.118 -15.026 1.00 89.94 97 SER A C 1
ATOM 737 O O . SER A 1 97 ? 10.454 -4.711 -16.071 1.00 89.94 97 SER A O 1
ATOM 739 N N . ALA A 1 98 ? 9.212 -3.230 -14.925 1.00 90.50 98 ALA A N 1
ATOM 740 C CA . ALA A 1 98 ? 8.202 -3.044 -15.967 1.00 90.50 98 ALA A CA 1
ATOM 741 C C . ALA A 1 98 ? 8.196 -1.632 -16.557 1.00 90.50 98 ALA A C 1
ATOM 743 O O . ALA A 1 98 ? 8.130 -1.483 -17.775 1.00 90.50 98 ALA A O 1
ATOM 744 N N . LEU A 1 99 ? 8.321 -0.594 -15.724 1.00 90.38 99 LEU A N 1
ATOM 745 C CA . LEU A 1 99 ? 8.300 0.799 -16.181 1.00 90.38 99 LEU A CA 1
ATOM 746 C C . LEU A 1 99 ? 9.294 1.096 -17.332 1.00 90.38 99 LEU A C 1
ATOM 748 O O . LEU A 1 99 ? 8.881 1.790 -18.260 1.00 90.38 99 LEU A O 1
ATOM 752 N N . PRO A 1 100 ? 10.535 0.557 -17.368 1.00 90.94 100 PRO A N 1
ATOM 753 C CA . PRO A 1 100 ? 11.453 0.784 -18.490 1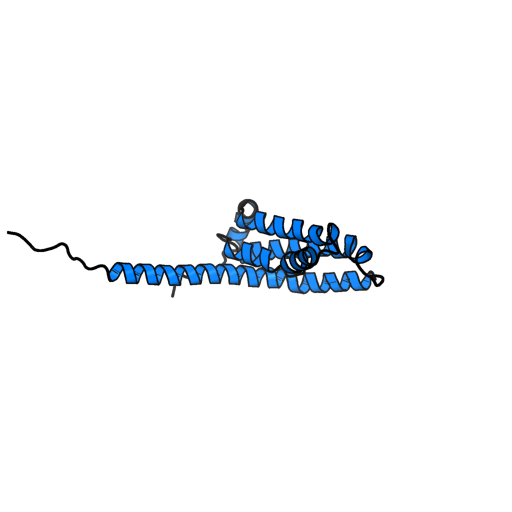.00 90.94 100 PRO A CA 1
ATOM 754 C C . PRO A 1 100 ? 11.009 0.159 -19.821 1.00 90.94 100 PRO A C 1
ATOM 756 O O . PRO A 1 100 ? 11.422 0.638 -20.869 1.00 90.94 100 PRO A O 1
ATOM 759 N N . ALA A 1 101 ? 10.183 -0.893 -19.790 1.00 88.12 101 ALA A N 1
ATOM 760 C CA . ALA A 1 101 ? 9.642 -1.553 -20.983 1.00 88.12 101 ALA A CA 1
ATOM 761 C C . ALA A 1 101 ? 8.277 -0.986 -21.420 1.00 88.12 101 ALA A C 1
ATOM 763 O O . ALA A 1 101 ? 7.854 -1.208 -22.549 1.00 88.12 101 ALA A O 1
ATOM 764 N N . LEU A 1 102 ? 7.593 -0.265 -20.524 1.00 86.38 102 LEU A N 1
ATOM 765 C CA . LEU A 1 102 ? 6.284 0.361 -20.755 1.00 86.38 102 LEU A CA 1
ATOM 766 C C . LEU A 1 102 ? 6.367 1.874 -21.031 1.00 86.38 102 LEU A C 1
ATOM 768 O O . LEU A 1 102 ? 5.338 2.519 -21.227 1.00 86.38 102 LEU A O 1
ATOM 772 N N . SER A 1 103 ? 7.568 2.455 -21.019 1.00 86.56 103 SER A N 1
ATOM 773 C CA . SER A 1 103 ? 7.786 3.881 -21.287 1.00 86.56 103 SER A CA 1
ATOM 774 C C . SER A 1 103 ? 8.172 4.120 -22.743 1.00 86.56 103 SER A C 1
ATOM 776 O O . SER A 1 103 ? 8.974 3.381 -23.306 1.00 86.56 103 SER A O 1
ATOM 778 N N . VAL A 1 104 ? 7.632 5.190 -23.333 1.00 85.00 104 VAL A N 1
ATOM 779 C CA . VAL A 1 104 ? 8.030 5.664 -24.672 1.00 85.00 104 VAL A CA 1
ATOM 780 C C . VAL A 1 104 ? 9.441 6.266 -24.637 1.00 85.00 104 VAL A C 1
ATOM 782 O O . VAL A 1 104 ? 10.226 6.053 -25.558 1.00 85.00 104 VAL A O 1
ATOM 785 N N . ASP A 1 105 ? 9.776 6.972 -23.554 1.00 87.06 105 ASP A N 1
ATOM 786 C CA . ASP A 1 105 ? 11.091 7.577 -23.333 1.00 87.06 105 ASP A CA 1
ATOM 787 C C . ASP A 1 105 ? 12.012 6.683 -22.475 1.00 87.06 105 ASP A C 1
ATOM 789 O O . ASP A 1 105 ? 11.533 6.022 -21.545 1.00 87.06 105 ASP A O 1
ATOM 793 N N . PRO A 1 106 ? 13.345 6.697 -22.697 1.00 87.56 106 PRO A N 1
ATOM 794 C CA . PRO A 1 106 ? 14.300 5.945 -21.881 1.00 87.56 106 PRO A CA 1
ATOM 795 C C . PRO A 1 106 ? 14.291 6.359 -20.399 1.00 87.56 106 PRO A C 1
ATOM 797 O O . PRO A 1 106 ? 14.722 7.452 -20.024 1.00 87.56 106 PRO A O 1
ATOM 800 N N . VAL A 1 107 ? 13.849 5.451 -19.527 1.00 91.88 107 VAL A N 1
ATOM 801 C CA . VAL A 1 107 ? 13.787 5.694 -18.078 1.00 91.88 107 VAL A CA 1
ATOM 802 C C . VAL A 1 107 ? 15.189 5.623 -17.468 1.00 91.88 107 VAL A C 1
ATOM 804 O O . VAL A 1 107 ? 15.801 4.559 -17.405 1.00 91.88 107 VAL A O 1
ATOM 807 N N . THR A 1 108 ? 15.703 6.753 -16.980 1.00 93.31 108 THR A N 1
ATOM 808 C CA . THR A 1 108 ? 17.021 6.807 -16.330 1.00 93.31 108 THR A CA 1
ATOM 809 C C . THR A 1 108 ? 16.984 6.243 -14.905 1.00 93.31 108 THR A C 1
ATOM 811 O O . THR A 1 108 ? 15.979 6.348 -14.198 1.00 93.31 108 THR A O 1
ATOM 814 N N . ALA A 1 109 ? 18.117 5.707 -14.436 1.00 92.00 109 ALA A N 1
ATOM 815 C CA . ALA A 1 109 ? 18.255 5.218 -13.061 1.00 92.00 109 ALA A CA 1
ATOM 816 C C . ALA A 1 109 ? 17.970 6.315 -12.014 1.00 92.00 109 ALA A C 1
ATOM 818 O O . ALA A 1 109 ? 17.328 6.049 -10.998 1.00 92.00 109 ALA A O 1
ATOM 819 N N . THR A 1 110 ? 18.369 7.563 -12.290 1.00 93.81 110 THR A N 1
ATOM 820 C CA . THR A 1 110 ? 18.028 8.737 -11.469 1.00 93.81 110 THR A CA 1
ATOM 821 C C . THR A 1 110 ? 16.515 8.920 -11.367 1.00 93.81 110 THR A C 1
ATOM 823 O O . THR A 1 110 ? 15.986 9.079 -10.269 1.00 93.81 110 THR A O 1
ATOM 826 N N . ARG A 1 111 ? 15.786 8.807 -12.487 1.00 92.88 111 ARG A N 1
ATOM 827 C CA . ARG A 1 111 ? 14.326 8.949 -12.490 1.00 92.88 111 ARG A CA 1
ATOM 828 C C . ARG A 1 111 ? 13.629 7.830 -11.713 1.00 92.88 111 ARG A C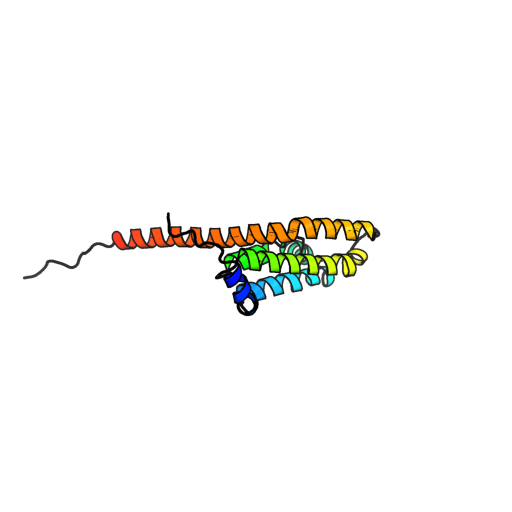 1
ATOM 830 O O . ARG A 1 111 ? 12.657 8.097 -11.011 1.00 92.88 111 ARG A O 1
ATOM 837 N N . GLN A 1 112 ? 14.140 6.599 -11.771 1.00 93.25 112 GLN A N 1
ATOM 838 C CA . GLN A 1 112 ? 13.651 5.507 -10.918 1.00 93.25 112 GLN A CA 1
ATOM 839 C C . GLN A 1 112 ? 13.862 5.827 -9.429 1.00 93.25 112 GLN A C 1
ATOM 841 O O . GLN A 1 112 ? 12.942 5.663 -8.631 1.00 93.25 112 GLN A O 1
ATOM 846 N N . GLN A 1 113 ? 15.035 6.348 -9.052 1.00 93.31 113 GLN A N 1
ATOM 847 C CA . GLN A 1 113 ? 15.328 6.742 -7.669 1.00 93.31 113 GLN A CA 1
ATOM 848 C C . GLN A 1 113 ? 14.415 7.878 -7.172 1.00 93.31 113 GLN A C 1
ATOM 850 O O . GLN A 1 113 ? 13.917 7.793 -6.053 1.00 93.31 113 GLN A O 1
ATOM 855 N N . GLU A 1 114 ? 14.116 8.891 -7.992 1.00 93.31 114 GLU A N 1
ATOM 856 C CA . GLU A 1 114 ? 13.159 9.963 -7.659 1.00 93.31 114 GLU A CA 1
ATOM 857 C C . GLU A 1 114 ? 11.742 9.433 -7.381 1.00 93.31 114 GLU A C 1
ATOM 859 O O . GLU A 1 114 ? 11.098 9.819 -6.398 1.00 93.31 114 GLU A O 1
ATOM 864 N N . LEU A 1 115 ? 11.252 8.529 -8.238 1.00 92.94 115 LEU A N 1
ATOM 865 C CA . LEU A 1 115 ? 9.926 7.919 -8.104 1.00 92.94 115 LEU A CA 1
ATOM 866 C C . LEU A 1 115 ? 9.813 7.086 -6.820 1.00 92.94 115 LEU A C 1
ATOM 868 O O . LEU A 1 115 ? 8.753 7.061 -6.198 1.00 92.94 115 LEU A O 1
ATOM 872 N N . LEU A 1 116 ? 10.901 6.446 -6.383 1.00 94.38 116 LEU A N 1
ATOM 873 C CA . LEU A 1 116 ? 10.910 5.669 -5.143 1.00 94.38 116 LEU A CA 1
ATOM 874 C C . LEU A 1 116 ? 11.178 6.519 -3.901 1.00 94.38 116 LEU A C 1
ATOM 876 O O . LEU A 1 116 ? 10.549 6.278 -2.876 1.00 94.38 116 LEU A O 1
ATOM 880 N N . ALA A 1 117 ? 12.011 7.557 -3.981 1.00 93.38 117 ALA A N 1
ATOM 881 C CA . ALA A 1 117 ? 12.199 8.505 -2.883 1.00 93.38 117 ALA A CA 1
ATOM 882 C C . ALA A 1 117 ? 10.883 9.222 -2.528 1.00 93.38 117 ALA A C 1
ATOM 884 O O . ALA A 1 117 ? 10.525 9.325 -1.355 1.00 93.38 117 ALA A O 1
ATOM 885 N N . SER A 1 118 ? 10.121 9.650 -3.540 1.00 91.44 118 SER A N 1
ATOM 886 C CA . SER A 1 118 ? 8.796 10.258 -3.349 1.00 91.44 118 SER A CA 1
ATOM 887 C C . SER A 1 118 ? 7.757 9.258 -2.815 1.00 91.44 118 SER A C 1
ATOM 889 O O . SER A 1 118 ? 7.053 9.575 -1.853 1.00 91.44 118 SER A O 1
ATOM 891 N N . ALA A 1 119 ? 7.715 8.029 -3.343 1.00 92.00 119 ALA A N 1
ATOM 892 C CA . ALA A 1 119 ? 6.854 6.961 -2.824 1.00 92.00 119 ALA A CA 1
ATOM 893 C C . ALA A 1 119 ? 7.155 6.607 -1.352 1.00 92.00 119 ALA A C 1
ATOM 895 O O . ALA A 1 119 ? 6.234 6.524 -0.538 1.00 92.00 119 ALA A O 1
ATOM 896 N N . VAL A 1 120 ? 8.433 6.456 -0.985 1.00 93.69 120 VAL A N 1
ATOM 897 C CA . VAL A 1 120 ? 8.885 6.171 0.391 1.00 93.69 120 VAL A CA 1
ATOM 898 C C . VAL A 1 120 ? 8.584 7.334 1.342 1.00 93.69 120 VAL A C 1
ATOM 900 O O . VAL A 1 120 ? 8.225 7.092 2.493 1.00 93.69 120 VAL A O 1
ATOM 903 N N . ALA A 1 121 ? 8.686 8.586 0.886 1.00 92.69 121 ALA A N 1
ATOM 904 C CA . ALA A 1 121 ? 8.390 9.755 1.713 1.00 92.69 121 ALA A CA 1
ATOM 905 C C . ALA A 1 121 ? 6.889 9.905 2.034 1.00 92.69 121 ALA A C 1
ATOM 907 O O . ALA A 1 121 ? 6.532 10.287 3.149 1.00 92.69 121 ALA A O 1
ATOM 908 N N . VAL A 1 122 ? 6.003 9.609 1.074 1.00 88.31 122 VAL A N 1
ATOM 909 C CA . VAL A 1 122 ? 4.555 9.868 1.200 1.00 88.31 122 VAL A CA 1
ATOM 910 C C . VAL A 1 122 ? 3.760 8.629 1.625 1.00 88.31 122 VAL A C 1
ATOM 912 O O . VAL A 1 122 ? 2.860 8.734 2.466 1.00 88.31 122 VAL A O 1
ATOM 915 N N . GLY A 1 123 ? 4.075 7.454 1.075 1.00 89.19 123 GLY A N 1
ATOM 916 C CA . GLY A 1 123 ? 3.298 6.218 1.226 1.00 89.19 123 GLY A CA 1
ATOM 917 C C . GLY A 1 123 ? 3.090 5.781 2.684 1.00 89.19 123 GLY A C 1
ATOM 918 O O . GLY A 1 123 ? 1.946 5.724 3.134 1.00 89.19 123 GLY A O 1
ATOM 919 N N . PRO A 1 124 ? 4.150 5.536 3.478 1.00 91.25 124 PRO A N 1
ATOM 920 C CA . PRO A 1 124 ? 4.024 5.060 4.859 1.00 91.25 124 PRO A CA 1
ATOM 921 C C . PRO A 1 124 ? 3.204 5.997 5.763 1.00 91.25 124 PRO A C 1
ATOM 923 O O . PRO A 1 124 ? 2.375 5.537 6.551 1.00 91.25 124 PRO A O 1
ATOM 926 N N . LEU A 1 125 ? 3.393 7.316 5.621 1.00 90.00 125 LEU A N 1
ATOM 927 C CA . LEU A 1 125 ? 2.665 8.331 6.391 1.00 90.00 125 LEU A CA 1
ATOM 928 C C . LEU A 1 125 ? 1.179 8.357 6.021 1.00 90.00 125 LEU A C 1
ATOM 930 O O . LEU A 1 125 ? 0.309 8.298 6.891 1.00 90.00 125 LEU A O 1
ATOM 934 N N . SER A 1 126 ? 0.873 8.406 4.726 1.00 86.81 126 SER A N 1
ATOM 935 C CA . SER A 1 126 ? -0.508 8.395 4.238 1.00 86.81 126 SER A CA 1
ATOM 936 C C . SER A 1 126 ? -1.228 7.072 4.544 1.00 86.81 126 SER A C 1
ATOM 938 O O . SER A 1 126 ? -2.401 7.098 4.917 1.00 86.81 126 SER A O 1
ATOM 940 N N . GLY A 1 127 ? -0.517 5.939 4.532 1.00 87.88 127 GLY A N 1
ATOM 941 C CA . GLY A 1 127 ? -0.993 4.640 5.018 1.00 87.88 127 GLY A CA 1
ATOM 942 C C . GLY A 1 127 ? -1.504 4.675 6.458 1.00 87.88 127 GLY A C 1
ATOM 943 O O . GLY A 1 127 ? -2.616 4.216 6.735 1.00 87.88 127 GLY A O 1
ATOM 944 N N . ILE A 1 128 ? -0.732 5.281 7.368 1.00 90.31 128 ILE A N 1
ATOM 945 C CA . ILE A 1 128 ? -1.137 5.505 8.765 1.00 90.31 128 ILE A CA 1
ATOM 946 C C . ILE A 1 128 ? -2.418 6.350 8.826 1.00 90.31 128 ILE A C 1
ATOM 948 O O . ILE A 1 128 ? -3.399 5.944 9.459 1.00 90.31 128 ILE A O 1
ATOM 952 N N . PHE A 1 129 ? -2.426 7.518 8.172 1.00 89.88 129 PHE A N 1
ATOM 953 C CA . PHE A 1 129 ? -3.522 8.484 8.289 1.00 89.88 129 PHE A CA 1
ATOM 954 C C . PHE A 1 129 ? -4.829 7.998 7.652 1.00 89.88 129 PHE A C 1
ATOM 956 O O . PHE A 1 129 ? -5.877 8.061 8.301 1.00 89.88 129 PHE A O 1
ATOM 963 N N . PHE A 1 130 ? -4.802 7.468 6.425 1.00 89.31 130 PHE A N 1
ATOM 964 C CA . PHE A 1 130 ? -6.020 7.028 5.738 1.00 89.31 130 PHE A CA 1
ATOM 965 C C . PHE A 1 130 ? -6.638 5.786 6.393 1.00 89.31 130 PHE A C 1
ATOM 967 O O . PHE A 1 130 ? -7.856 5.745 6.581 1.00 89.31 130 PHE A O 1
ATOM 974 N N . ALA A 1 131 ? -5.835 4.819 6.855 1.00 90.12 131 ALA A N 1
ATOM 975 C CA . ALA A 1 131 ? -6.372 3.657 7.565 1.00 90.12 131 ALA A CA 1
ATOM 976 C C . ALA A 1 131 ? -6.897 4.002 8.975 1.00 90.12 131 ALA A C 1
ATOM 978 O O . ALA A 1 131 ? -7.890 3.424 9.436 1.00 90.12 131 ALA A O 1
ATOM 979 N N . ALA A 1 132 ? -6.288 4.975 9.665 1.00 87.12 132 ALA A N 1
ATOM 980 C CA . ALA A 1 132 ? -6.834 5.524 10.906 1.00 87.12 132 ALA A CA 1
ATOM 981 C C . ALA A 1 132 ? -8.167 6.262 10.664 1.00 87.12 132 ALA A C 1
ATOM 983 O O . ALA A 1 132 ? -9.140 6.023 11.386 1.00 87.12 132 ALA A O 1
ATOM 984 N N . GLY A 1 133 ? -8.243 7.086 9.613 1.00 86.50 133 GLY A N 1
ATOM 985 C CA . GLY A 1 133 ? -9.458 7.790 9.191 1.00 86.50 133 GLY A CA 1
ATOM 986 C C . GLY A 1 133 ? -10.604 6.842 8.820 1.00 86.50 133 GLY A C 1
ATOM 987 O O . GLY A 1 133 ? -11.730 7.026 9.281 1.00 86.50 133 GLY A O 1
ATOM 988 N N . ALA A 1 134 ? -10.316 5.767 8.081 1.00 88.75 134 ALA A N 1
ATOM 989 C CA . ALA A 1 134 ? -11.287 4.727 7.732 1.00 88.75 134 ALA A CA 1
ATOM 990 C C . ALA A 1 134 ? -11.885 4.038 8.975 1.00 88.75 134 ALA A C 1
ATOM 992 O O . ALA A 1 134 ? -13.103 3.856 9.083 1.00 88.75 134 ALA A O 1
ATOM 993 N N . ALA A 1 135 ? -11.036 3.705 9.953 1.00 86.75 135 ALA A N 1
ATOM 994 C CA . ALA A 1 135 ? -11.462 3.109 11.217 1.00 86.75 135 ALA A CA 1
ATOM 995 C C . ALA A 1 135 ? -12.295 4.081 12.070 1.00 86.75 135 ALA A C 1
ATOM 997 O O . ALA A 1 135 ? -13.272 3.669 12.704 1.00 86.75 135 ALA A O 1
ATOM 998 N N . TRP A 1 136 ? -11.936 5.370 12.077 1.00 86.38 136 TRP A N 1
ATOM 999 C CA . TRP A 1 136 ? -12.727 6.426 12.711 1.00 86.38 136 TRP A CA 1
ATOM 1000 C C . TRP A 1 136 ? -14.101 6.568 12.045 1.00 86.38 136 TRP A C 1
ATOM 1002 O O . TRP A 1 136 ? -15.115 6.553 12.745 1.00 86.38 136 TRP A O 1
ATOM 1012 N N . TYR A 1 137 ? -14.159 6.598 10.711 1.00 85.00 137 TYR A N 1
ATOM 1013 C CA . TYR A 1 137 ? -15.406 6.722 9.956 1.00 85.00 137 TYR A CA 1
ATOM 1014 C C . TYR A 1 137 ? -16.353 5.541 10.220 1.00 85.00 137 TYR A C 1
ATOM 1016 O O . TYR A 1 137 ? -17.530 5.749 10.526 1.00 85.00 137 TYR A O 1
ATOM 1024 N N . ARG A 1 138 ? -15.839 4.298 10.250 1.00 85.75 138 ARG A N 1
ATOM 1025 C CA . ARG A 1 138 ? -16.629 3.120 10.662 1.00 85.75 138 ARG A CA 1
ATOM 1026 C C . ARG A 1 138 ? -17.223 3.282 12.065 1.00 85.75 138 ARG A C 1
ATOM 1028 O O . ARG A 1 138 ? -18.398 2.972 12.277 1.00 85.75 138 ARG A O 1
ATOM 1035 N N . ARG A 1 139 ? -16.434 3.770 13.031 1.00 82.38 139 ARG A N 1
ATOM 1036 C CA . ARG A 1 139 ? -16.904 4.013 14.409 1.00 82.38 139 ARG A CA 1
ATOM 1037 C C . ARG A 1 139 ? -17.977 5.104 14.437 1.00 82.38 139 ARG A C 1
ATOM 1039 O O . ARG A 1 139 ? -19.027 4.886 15.040 1.00 82.38 139 ARG A O 1
ATOM 1046 N N . PHE A 1 140 ? -17.765 6.220 13.741 1.00 84.19 140 PHE A N 1
ATOM 1047 C CA . PHE A 1 140 ? -18.729 7.317 13.618 1.00 84.19 140 PHE A CA 1
ATOM 1048 C C . PHE A 1 140 ? -20.076 6.843 13.043 1.00 84.19 140 PHE A C 1
ATOM 1050 O O . PHE A 1 140 ? -21.127 7.093 13.641 1.00 84.19 140 PHE A O 1
ATOM 1057 N N . LEU A 1 141 ? -20.057 6.062 11.956 1.00 84.94 141 LEU A N 1
ATOM 1058 C CA . LEU A 1 141 ? -21.260 5.443 11.390 1.00 84.94 141 LEU A CA 1
ATOM 1059 C C . LEU A 1 141 ? -21.964 4.504 12.385 1.00 84.94 141 LEU A C 1
ATOM 1061 O O . LEU A 1 141 ? -23.190 4.563 12.520 1.00 84.94 141 LEU A O 1
ATOM 1065 N N . SER A 1 142 ? -21.220 3.671 13.123 1.00 83.06 142 SER A N 1
ATOM 1066 C CA . SER A 1 142 ? -21.820 2.776 14.127 1.00 83.06 142 SER A CA 1
ATOM 1067 C C . SER A 1 142 ? -22.447 3.527 15.309 1.00 83.06 142 SER A C 1
ATOM 1069 O O . SER A 1 142 ? -23.518 3.141 15.771 1.00 83.06 142 SER A O 1
ATOM 1071 N N . TYR A 1 143 ? -21.865 4.648 15.751 1.00 79.81 143 TYR A N 1
ATOM 1072 C CA . TYR A 1 143 ? -22.493 5.495 16.768 1.00 79.81 143 TYR A CA 1
ATOM 1073 C C . TYR A 1 143 ? -23.752 6.184 16.225 1.00 79.81 143 TYR A C 1
ATOM 1075 O O . TYR A 1 143 ? -24.782 6.168 16.898 1.00 79.81 143 TYR A O 1
ATOM 1083 N N . SER A 1 144 ? -23.724 6.723 14.999 1.00 76.94 144 SER A N 1
ATOM 1084 C CA . SER A 1 144 ? -24.893 7.405 14.413 1.00 76.94 144 SER A CA 1
ATOM 1085 C C . SER A 1 144 ? -26.081 6.465 14.164 1.00 76.94 144 SER A C 1
ATOM 1087 O O . SER A 1 144 ? -27.236 6.884 14.252 1.00 76.94 144 SER A O 1
ATOM 1089 N N . SER A 1 145 ? -25.825 5.193 13.851 1.00 77.50 145 SER A N 1
ATOM 1090 C CA . SER A 1 145 ? -26.864 4.170 13.670 1.00 77.50 145 SER A CA 1
ATOM 1091 C C . SER A 1 145 ? -27.360 3.611 15.007 1.00 77.50 145 SER A C 1
ATOM 1093 O O . SER A 1 145 ? -28.571 3.507 15.195 1.00 77.50 145 SER A O 1
ATOM 1095 N N . ALA A 1 146 ? -26.476 3.364 15.981 1.00 73.44 146 ALA A N 1
ATOM 1096 C CA . ALA A 1 146 ? -26.872 2.961 17.333 1.00 73.44 146 ALA A CA 1
ATOM 1097 C C . ALA A 1 146 ? -27.719 4.033 18.050 1.00 73.44 146 ALA A C 1
ATOM 1099 O O . ALA A 1 146 ? -28.675 3.693 18.748 1.00 73.44 146 ALA A O 1
ATOM 1100 N N . GLN A 1 147 ? -27.422 5.321 17.838 1.00 66.50 147 GLN A N 1
ATOM 1101 C CA . GLN A 1 147 ? -28.233 6.442 18.330 1.00 66.50 147 GLN A CA 1
ATOM 1102 C C . GLN A 1 147 ? -29.667 6.376 17.763 1.00 66.50 147 GLN A C 1
ATOM 1104 O O . GLN A 1 147 ? -30.634 6.412 18.522 1.00 66.50 147 GLN A O 1
ATOM 1109 N N . ARG A 1 148 ? -29.802 6.191 16.438 1.00 64.50 148 ARG A N 1
ATOM 1110 C CA . ARG A 1 148 ? -31.092 6.068 15.726 1.00 64.50 148 ARG A CA 1
ATOM 1111 C C . ARG A 1 148 ? -31.874 4.797 16.080 1.00 64.50 148 ARG A C 1
ATOM 1113 O O . ARG A 1 148 ? -33.102 4.813 16.091 1.00 64.50 148 ARG A O 1
ATOM 1120 N N . ALA A 1 149 ? -31.184 3.698 16.386 1.00 69.75 149 ALA A N 1
ATOM 1121 C CA . ALA A 1 149 ? -31.818 2.472 16.868 1.00 69.75 149 ALA A CA 1
ATOM 1122 C C . ALA A 1 149 ? -32.398 2.651 18.284 1.00 69.75 149 ALA A C 1
ATOM 1124 O O . ALA A 1 149 ? -33.491 2.165 18.569 1.00 69.75 149 ALA A O 1
ATOM 1125 N N . ARG A 1 150 ? -31.698 3.388 19.159 1.00 66.88 150 ARG A N 1
ATOM 1126 C CA . ARG A 1 150 ? -32.161 3.681 20.524 1.00 66.88 150 ARG A CA 1
ATOM 1127 C C . ARG A 1 150 ? -33.358 4.632 20.557 1.00 66.88 150 ARG A C 1
ATOM 1129 O O . ARG A 1 150 ? -34.272 4.372 21.331 1.00 66.88 150 ARG A O 1
ATOM 1136 N N . SER A 1 151 ? -33.400 5.668 19.712 1.00 63.03 151 SER A N 1
ATOM 1137 C CA . SER A 1 151 ? -34.570 6.561 19.638 1.00 63.03 151 SER A CA 1
ATOM 1138 C C . SER A 1 151 ? -35.822 5.817 19.157 1.00 63.03 151 SER A C 1
ATOM 1140 O O . SER A 1 151 ? -36.825 5.809 19.863 1.00 63.03 151 SER A O 1
ATOM 1142 N N . ARG A 1 152 ? -35.726 5.066 18.049 1.00 65.25 152 ARG A N 1
ATOM 1143 C CA . ARG A 1 152 ? -36.827 4.219 17.545 1.00 65.25 152 ARG A CA 1
ATOM 1144 C C . ARG A 1 152 ? -37.277 3.138 18.536 1.00 65.25 152 ARG A C 1
ATOM 1146 O O . ARG A 1 152 ? -38.430 2.719 18.512 1.00 65.25 152 ARG A O 1
ATOM 1153 N N . GLY A 1 153 ? -36.376 2.670 19.402 1.00 63.97 153 GLY A N 1
ATOM 1154 C CA . GLY A 1 153 ? -36.710 1.750 20.491 1.00 63.97 153 GLY A CA 1
ATOM 1155 C C . GLY A 1 153 ? -37.528 2.400 21.614 1.00 63.97 153 GLY A C 1
ATOM 1156 O O . GLY A 1 153 ? -38.367 1.727 22.207 1.00 63.97 153 GLY A O 1
ATOM 1157 N N . ALA A 1 154 ? -37.313 3.692 21.883 1.00 61.22 154 ALA A N 1
ATOM 1158 C CA . ALA A 1 154 ? -38.033 4.451 22.907 1.00 61.22 154 ALA A CA 1
ATOM 1159 C C . ALA A 1 154 ? -39.424 4.923 22.443 1.00 61.22 154 ALA A C 1
ATOM 1161 O O . ALA A 1 154 ? -40.337 5.011 23.258 1.00 61.22 154 ALA A O 1
ATOM 1162 N N . GLU A 1 155 ? -39.606 5.174 21.143 1.00 59.44 155 GLU A N 1
ATOM 1163 C CA . GLU A 1 155 ? -40.895 5.581 20.557 1.00 59.44 155 GLU A CA 1
ATOM 1164 C C . GLU A 1 155 ? -41.949 4.462 20.525 1.00 59.44 155 GLU A C 1
ATOM 1166 O O . GLU A 1 155 ? -43.124 4.745 20.308 1.00 59.44 155 GLU A O 1
ATOM 1171 N N . ARG A 1 156 ? -41.569 3.191 20.726 1.00 57.53 156 ARG A N 1
ATOM 1172 C CA . ARG A 1 156 ? -42.487 2.045 20.632 1.00 57.53 156 ARG A CA 1
ATOM 1173 C C . ARG A 1 156 ? -43.415 2.001 21.864 1.00 57.53 156 ARG A C 1
ATOM 1175 O O . ARG A 1 156 ? -42.954 1.594 22.933 1.00 57.53 156 ARG A O 1
ATOM 1182 N N . PRO A 1 157 ? -44.708 2.384 21.766 1.00 54.47 157 PRO A N 1
ATOM 1183 C CA . PRO A 1 157 ? -45.501 2.675 22.958 1.00 54.47 157 PRO A CA 1
ATOM 1184 C C . PRO A 1 157 ? -45.859 1.413 23.745 1.00 54.47 157 PRO A C 1
ATOM 1186 O O . PRO A 1 157 ? -46.012 0.322 23.190 1.00 54.47 157 PRO A O 1
ATOM 1189 N N . LYS A 1 158 ? -46.047 1.563 25.061 1.00 59.53 158 LYS A N 1
ATOM 1190 C CA . LYS A 1 158 ? -46.307 0.460 26.004 1.00 59.53 158 LYS A CA 1
ATOM 1191 C C . LYS A 1 158 ? -47.773 -0.019 25.979 1.00 59.53 158 LYS A C 1
ATOM 1193 O O . LYS A 1 158 ? -48.364 -0.283 27.024 1.00 59.53 158 LYS A O 1
ATOM 1198 N N . THR A 1 159 ? -48.363 -0.133 24.787 1.00 57.50 159 THR A N 1
ATOM 1199 C CA . THR A 1 159 ? -49.793 -0.405 24.530 1.00 57.50 159 THR A CA 1
ATOM 1200 C C . THR A 1 159 ? -50.170 -1.880 24.741 1.00 57.50 159 THR A C 1
ATOM 1202 O O . THR A 1 159 ? -50.669 -2.551 23.843 1.00 57.50 159 THR A O 1
ATOM 1205 N N . LYS A 1 160 ? -49.915 -2.397 25.949 1.00 56.94 160 LYS A N 1
ATOM 1206 C CA . LYS A 1 160 ? -50.504 -3.630 26.503 1.00 56.94 160 LYS A CA 1
ATOM 1207 C C . LYS A 1 160 ? -50.684 -3.498 28.022 1.00 56.94 160 LYS A C 1
ATOM 1209 O O . LYS A 1 160 ? -49.988 -4.139 28.807 1.00 56.94 160 LYS A O 1
ATOM 1214 N N . ARG A 1 161 ? -51.622 -2.640 28.433 1.00 60.69 161 ARG A N 1
ATOM 1215 C CA . ARG A 1 161 ? -52.219 -2.605 29.780 1.00 60.69 161 ARG A CA 1
ATOM 1216 C C . ARG A 1 161 ? -53.619 -1.980 29.679 1.00 60.69 161 ARG A C 1
ATOM 1218 O O . ARG A 1 161 ? -53.767 -1.027 28.926 1.00 60.69 161 ARG A O 1
ATOM 1225 N N . THR A 1 162 ? -54.551 -2.495 30.491 1.00 60.12 162 THR A N 1
ATOM 1226 C CA . THR A 1 162 ? -56.012 -2.221 30.548 1.00 60.12 162 THR A CA 1
ATOM 1227 C C . THR A 1 162 ? -56.852 -2.830 29.409 1.00 60.12 162 THR A C 1
ATOM 1229 O O . THR A 1 162 ? -56.330 -3.113 28.334 1.00 60.12 162 THR A O 1
ATOM 1232 N N . SER A 1 163 ? -58.146 -3.068 29.701 1.00 52.41 163 SER A N 1
ATOM 1233 C CA . SER A 1 163 ? -59.092 -3.980 29.013 1.00 52.41 163 SER A CA 1
ATOM 1234 C C . SER A 1 163 ? -58.774 -5.473 29.214 1.00 52.41 163 SER A C 1
ATOM 1236 O O . SER A 1 163 ? -57.715 -5.926 28.788 1.00 52.41 163 SER A O 1
ATOM 1238 N N . ARG A 1 164 ? -59.611 -6.309 29.849 1.00 47.81 164 ARG A N 1
ATOM 1239 C CA . ARG A 1 164 ? -60.891 -6.173 30.602 1.00 47.81 164 ARG A CA 1
ATOM 1240 C C . ARG A 1 164 ? -60.846 -7.254 31.718 1.00 47.81 164 ARG A C 1
ATOM 1242 O O . ARG A 1 164 ? -60.148 -8.246 31.522 1.00 47.81 164 ARG A O 1
ATOM 1249 N N . SER A 1 165 ? -61.281 -7.028 32.964 1.00 52.47 165 SER A N 1
ATOM 1250 C CA . SER A 1 165 ? -62.672 -6.935 33.468 1.00 52.47 165 SER A CA 1
ATOM 1251 C C . SER A 1 165 ? -63.518 -8.151 33.093 1.00 52.47 165 SER A C 1
ATOM 1253 O O . SER A 1 165 ? -64.062 -8.124 31.967 1.00 52.47 165 SER A O 1
#

pLDDT: mean 83.93, std 12.29, range [42.88, 94.38]

Foldseek 3Di:
DPPLDDDQPVVVLVVCVVVQCPDPLLVVLLVLLLCLLCLCVVCVVDVVSVVSVVCRQQPPNLPSLLSNLQPDPHPQLVSLLVSLVSSLVSVLCCLPPPCCVSDPDHQDPVNSVVSSVVSVVRRNVVSNVNSPVSNSVNVVVVVVVVVVVVVVVVPPDPPPDDDDD